Protein AF-K8W4N1-F1 (afdb_monomer)

InterPro domains:
  IPR010982 Lambda repressor-like, DNA-binding domain superfamily [G3DSA:1.10.260.40] (1-47)
  IPR031856 Bacterial antitoxin YdaS-like [PF15943] (2-41)

Structure (mmCIF, N/CA/C/O backbone):
data_AF-K8W4N1-F1
#
_entry.id   AF-K8W4N1-F1
#
loop_
_atom_site.group_PDB
_atom_site.id
_atom_site.type_symbol
_atom_site.label_atom_id
_atom_site.label_alt_id
_atom_site.label_comp_id
_atom_site.label_asym_id
_atom_site.label_entity_id
_atom_site.label_seq_id
_atom_site.pdbx_PDB_ins_code
_atom_site.Cartn_x
_atom_site.Cartn_y
_atom_site.Cartn_z
_atom_site.occupancy
_atom_site.B_iso_or_equiv
_atom_site.auth_seq_id
_atom_site.auth_comp_id
_atom_site.auth_asym_id
_atom_site.auth_atom_id
_atom_site.pdbx_PDB_model_num
ATOM 1 N N . MET A 1 1 ? 3.298 12.156 -5.049 1.00 79.12 1 MET A N 1
ATOM 2 C CA . MET A 1 1 ? 2.874 10.970 -5.831 1.00 79.12 1 MET A CA 1
ATOM 3 C C . MET A 1 1 ? 2.577 11.411 -7.253 1.00 79.12 1 MET A C 1
ATOM 5 O O . MET A 1 1 ? 2.178 12.556 -7.418 1.00 79.12 1 MET A O 1
ATOM 9 N N . SER A 1 2 ? 2.775 10.557 -8.257 1.00 92.19 2 SER A N 1
ATOM 10 C CA . SER A 1 2 ? 2.437 10.857 -9.656 1.00 92.19 2 SER A CA 1
ATOM 11 C C . SER A 1 2 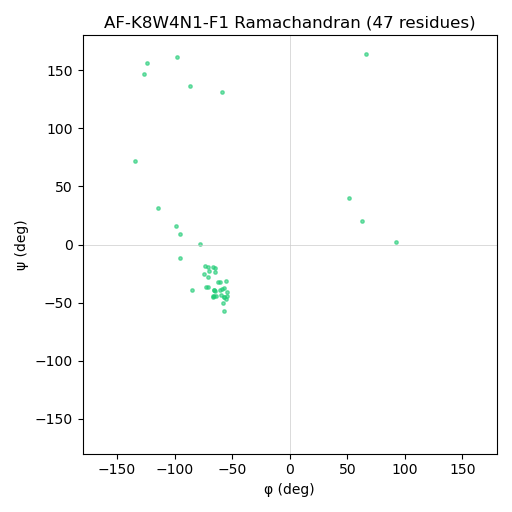? 1.489 9.796 -10.224 1.00 92.19 2 SER A C 1
ATOM 13 O O . SER A 1 2 ? 1.465 8.664 -9.739 1.00 92.19 2 SER A O 1
ATOM 15 N N . GLN A 1 3 ? 0.720 10.146 -11.259 1.00 94.69 3 GLN A N 1
ATOM 16 C CA . GLN A 1 3 ? -0.203 9.215 -11.923 1.00 94.69 3 GLN A CA 1
ATOM 17 C C . GLN A 1 3 ? 0.486 7.919 -12.404 1.00 94.69 3 GLN A C 1
ATOM 19 O O . GLN A 1 3 ? -0.071 6.843 -12.179 1.00 94.69 3 GLN A O 1
ATOM 24 N N . PRO A 1 4 ? 1.711 7.955 -12.975 1.00 96.25 4 PRO A N 1
ATOM 25 C CA . PRO A 1 4 ? 2.429 6.734 -13.340 1.00 96.25 4 PRO A CA 1
ATOM 26 C C . PRO A 1 4 ? 2.722 5.808 -12.154 1.00 96.25 4 PRO A C 1
ATOM 28 O O . PRO A 1 4 ? 2.728 4.591 -12.316 1.00 96.25 4 PRO A O 1
ATOM 31 N N . THR A 1 5 ? 2.949 6.357 -10.957 1.00 95.06 5 THR A N 1
ATOM 32 C CA . THR A 1 5 ? 3.145 5.546 -9.747 1.00 95.06 5 THR A CA 1
ATOM 33 C C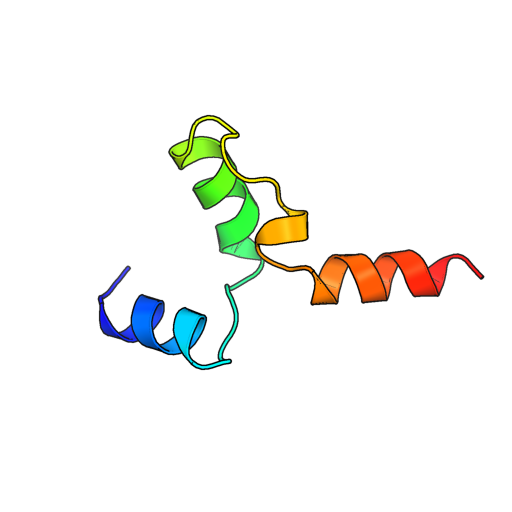 . THR A 1 5 ? 1.880 4.762 -9.408 1.00 95.06 5 THR A C 1
ATOM 35 O O . THR A 1 5 ? 1.966 3.564 -9.160 1.00 95.06 5 THR A O 1
ATOM 38 N N . VAL A 1 6 ? 0.711 5.406 -9.472 1.00 93.81 6 VAL A N 1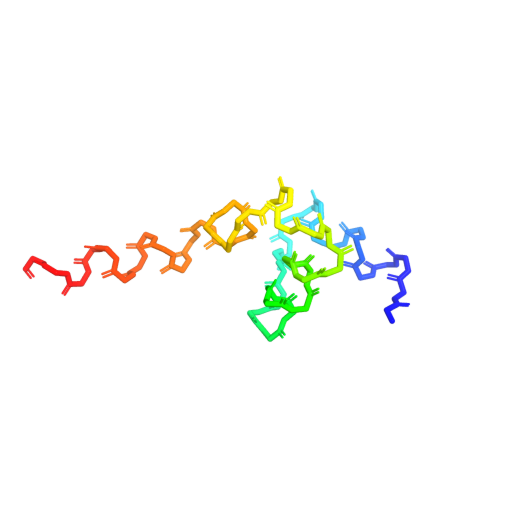
ATOM 39 C CA . VAL A 1 6 ? -0.580 4.737 -9.243 1.00 93.81 6 VAL A CA 1
ATOM 40 C C . VAL A 1 6 ? -0.853 3.688 -10.324 1.00 93.81 6 VAL A C 1
ATOM 42 O O . VAL A 1 6 ? -1.286 2.585 -10.006 1.00 93.81 6 VAL A O 1
ATOM 45 N N . TRP A 1 7 ? -0.532 3.981 -11.591 1.00 96.31 7 TRP A N 1
ATOM 46 C CA . TRP A 1 7 ? -0.661 3.005 -12.678 1.00 96.31 7 TRP A CA 1
ATOM 47 C C . TRP A 1 7 ? 0.140 1.731 -12.393 1.00 96.31 7 TRP A C 1
ATOM 49 O O . TRP A 1 7 ? -0.404 0.637 -12.519 1.00 96.31 7 TRP A O 1
ATOM 59 N N . ARG A 1 8 ? 1.390 1.851 -11.922 1.00 96.19 8 ARG A N 1
ATOM 60 C CA . ARG A 1 8 ? 2.191 0.672 -11.550 1.00 96.19 8 ARG A CA 1
ATOM 61 C C . ARG A 1 8 ? 1.540 -0.148 -10.441 1.00 96.19 8 ARG A C 1
ATOM 63 O O . ARG A 1 8 ? 1.581 -1.369 -10.524 1.00 96.19 8 ARG A O 1
ATOM 70 N N . TRP A 1 9 ? 0.931 0.483 -9.435 1.00 94.56 9 TRP A N 1
ATOM 71 C CA . TRP A 1 9 ? 0.246 -0.245 -8.356 1.00 94.56 9 TRP A CA 1
ATOM 72 C C . TRP A 1 9 ? -0.888 -1.115 -8.896 1.00 94.56 9 TRP A C 1
ATOM 74 O O . TRP A 1 9 ? -0.990 -2.280 -8.527 1.00 94.56 9 TRP A O 1
ATOM 84 N N . LEU A 1 10 ? -1.677 -0.566 -9.823 1.00 93.06 10 LEU A N 1
ATOM 85 C CA . LEU A 1 10 ? -2.800 -1.263 -10.453 1.00 93.06 10 LEU A CA 1
ATOM 86 C C . LEU A 1 10 ? -2.364 -2.375 -11.424 1.00 93.06 10 LEU A C 1
ATOM 88 O O . LEU A 1 10 ? -3.160 -3.258 -11.718 1.00 93.06 10 LEU A O 1
ATOM 92 N N . HIS A 1 11 ? -1.117 -2.350 -11.910 1.00 95.69 11 HIS A N 1
ATOM 93 C CA . HIS A 1 11 ? -0.596 -3.286 -12.920 1.00 95.69 11 HIS A CA 1
ATOM 94 C C . HIS A 1 11 ? 0.521 -4.191 -12.369 1.00 95.69 11 HIS A C 1
ATOM 96 O O . HIS A 1 11 ? 1.436 -4.574 -13.094 1.00 95.69 11 HIS A O 1
ATOM 102 N N . GLY A 1 12 ? 0.457 -4.528 -11.077 1.00 89.50 12 GLY A N 1
ATOM 103 C CA . GLY A 1 12 ? 1.308 -5.561 -10.470 1.00 89.50 12 GLY A CA 1
ATOM 104 C C . GLY A 1 12 ? 2.618 -5.070 -9.850 1.00 89.50 12 GLY A C 1
ATOM 105 O O . GLY A 1 12 ? 3.375 -5.874 -9.320 1.00 89.50 12 GLY A O 1
ATOM 106 N N . GLY A 1 13 ? 2.887 -3.763 -9.851 1.00 91.88 1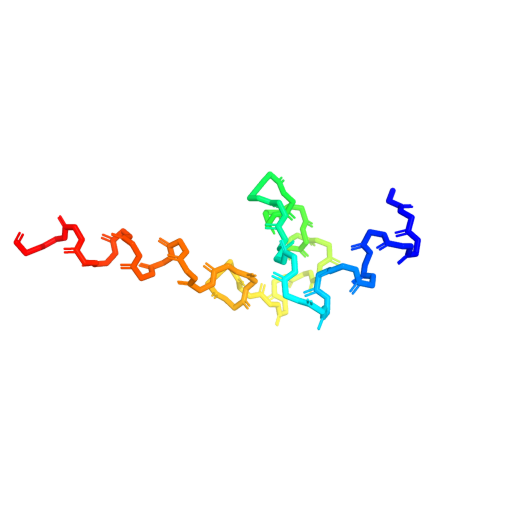3 GLY A N 1
ATOM 107 C CA . GLY A 1 13 ? 4.043 -3.191 -9.151 1.00 91.88 13 GLY A CA 1
ATOM 108 C C . GLY A 1 13 ? 3.895 -3.161 -7.626 1.00 91.88 13 GLY A C 1
ATOM 109 O O . GLY A 1 13 ? 4.896 -3.032 -6.925 1.00 91.88 13 GLY A O 1
ATOM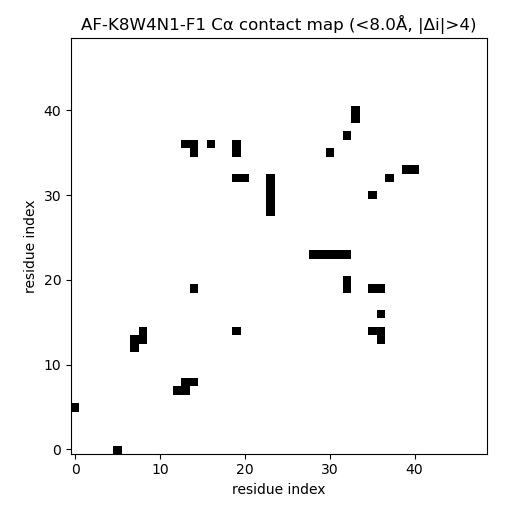 110 N N . GLY A 1 14 ? 2.662 -3.272 -7.117 1.00 92.38 14 GLY A N 1
ATOM 111 C CA . GLY A 1 14 ? 2.356 -3.212 -5.688 1.00 92.38 14 GLY A CA 1
ATOM 112 C C . GLY A 1 14 ? 2.618 -1.839 -5.058 1.00 92.38 14 GLY A C 1
ATOM 113 O O . GLY A 1 14 ? 3.289 -0.971 -5.619 1.00 92.38 14 GLY A O 1
ATOM 114 N N . VAL A 1 15 ? 2.061 -1.619 -3.868 1.00 95.56 15 VAL A N 1
ATOM 115 C CA . VAL A 1 15 ? 2.252 -0.371 -3.114 1.00 95.56 15 VAL A CA 1
ATOM 116 C C . VAL A 1 15 ? 3.520 -0.463 -2.261 1.00 95.56 15 VAL A C 1
ATOM 118 O O . VAL A 1 15 ? 3.766 -1.466 -1.594 1.00 95.56 15 VAL A O 1
ATOM 121 N N . ASP A 1 16 ? 4.338 0.590 -2.229 1.00 94.25 16 ASP A N 1
ATOM 122 C CA . ASP A 1 16 ? 5.481 0.653 -1.308 1.00 94.25 16 ASP A CA 1
ATOM 123 C C . ASP A 1 16 ? 4.993 0.538 0.148 1.00 94.25 16 ASP A C 1
ATOM 125 O O . ASP A 1 16 ? 4.077 1.253 0.559 1.00 94.25 16 ASP A O 1
ATOM 129 N N . ALA A 1 17 ? 5.611 -0.342 0.942 1.00 93.62 17 ALA A N 1
ATOM 130 C CA . ALA A 1 17 ? 5.211 -0.608 2.325 1.00 93.62 17 ALA A CA 1
ATOM 131 C C . ALA A 1 17 ? 5.169 0.667 3.191 1.00 93.62 17 ALA A C 1
ATOM 133 O O . ALA A 1 17 ? 4.321 0.801 4.074 1.00 93.62 17 ALA A O 1
ATOM 134 N N . ARG A 1 18 ? 6.028 1.652 2.893 1.00 95.38 18 ARG A N 1
ATOM 135 C CA . ARG A 1 18 ? 6.074 2.948 3.591 1.00 95.38 18 ARG A CA 1
ATOM 136 C C . ARG A 1 18 ? 4.801 3.776 3.401 1.00 95.38 18 ARG A C 1
ATOM 138 O O . ARG A 1 18 ? 4.540 4.679 4.191 1.00 95.38 18 ARG A O 1
ATOM 145 N N . LEU A 1 19 ? 4.018 3.489 2.360 1.00 96.38 19 LEU A N 1
ATOM 146 C CA . LEU A 1 19 ? 2.799 4.220 2.008 1.00 96.38 19 LEU A CA 1
ATOM 147 C C . LEU A 1 19 ? 1.528 3.589 2.566 1.00 96.38 19 LEU A C 1
ATOM 149 O O . LEU A 1 19 ? 0.495 4.254 2.576 1.00 96.38 19 LEU A O 1
ATOM 153 N N . VAL A 1 20 ? 1.607 2.366 3.093 1.00 95.94 20 VAL A N 1
ATOM 154 C CA . VAL A 1 20 ? 0.450 1.638 3.630 1.00 95.94 20 VAL A CA 1
ATOM 155 C C . VAL A 1 20 ? -0.235 2.443 4.736 1.00 95.94 20 VAL A C 1
ATOM 157 O O . VAL A 1 20 ? -1.403 2.800 4.609 1.00 95.94 20 VAL A O 1
ATOM 160 N N . MET A 1 21 ? 0.496 2.820 5.791 1.00 97.31 21 MET A N 1
ATOM 161 C CA . MET A 1 21 ? -0.098 3.574 6.903 1.00 97.31 21 MET A CA 1
ATOM 162 C C . MET A 1 21 ? -0.570 4.987 6.514 1.00 97.31 21 MET A C 1
ATOM 164 O O . MET A 1 21 ? -1.639 5.388 6.978 1.00 97.31 21 MET A O 1
ATOM 168 N N . PRO A 1 22 ? 0.153 5.754 5.670 1.00 97.56 22 PRO A N 1
ATOM 169 C CA . PRO A 1 22 ? -0.376 6.990 5.095 1.00 97.56 22 PRO A CA 1
ATOM 170 C C . PRO A 1 22 ? -1.716 6.826 4.364 1.00 97.56 22 PRO A C 1
ATOM 172 O O . PRO A 1 22 ? -2.609 7.642 4.579 1.00 97.56 22 PRO A O 1
ATOM 175 N N . ILE A 1 23 ? -1.885 5.781 3.546 1.00 96.38 23 ILE A N 1
ATOM 176 C CA . ILE A 1 23 ? -3.130 5.528 2.798 1.00 96.38 23 ILE A CA 1
ATOM 177 C C . ILE A 1 23 ? -4.283 5.183 3.749 1.00 96.38 23 ILE A C 1
ATOM 179 O O . ILE A 1 23 ? -5.364 5.757 3.632 1.00 96.38 23 ILE A O 1
ATOM 183 N N . VAL A 1 24 ? -4.052 4.311 4.733 1.00 98.12 24 VAL A N 1
ATOM 184 C CA . VAL A 1 24 ? -5.064 3.954 5.749 1.00 98.12 24 VAL A CA 1
ATOM 185 C C . VAL A 1 24 ? -5.559 5.201 6.491 1.00 98.12 24 VAL A C 1
ATOM 187 O O . VAL A 1 24 ? -6.760 5.416 6.636 1.00 98.12 24 VAL A O 1
ATOM 190 N N . LYS A 1 25 ? -4.640 6.085 6.900 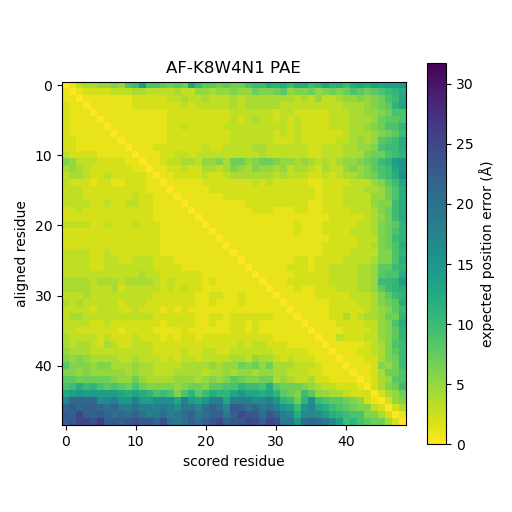1.00 98.12 25 LYS A N 1
ATOM 191 C CA . LYS A 1 25 ? -5.001 7.344 7.570 1.00 98.12 25 LYS A CA 1
ATOM 192 C C . LYS A 1 25 ? -5.754 8.299 6.643 1.00 98.12 25 LYS A C 1
ATOM 194 O O . LYS A 1 25 ? -6.762 8.862 7.051 1.00 98.12 25 LYS A O 1
ATOM 199 N N . ALA A 1 26 ? -5.292 8.463 5.403 1.00 97.75 26 ALA A N 1
ATOM 200 C CA . ALA A 1 26 ? -5.918 9.357 4.426 1.00 97.75 26 ALA A CA 1
ATOM 201 C C . ALA A 1 26 ? -7.334 8.912 4.020 1.00 97.75 26 ALA A C 1
ATOM 203 O O . ALA A 1 26 ? -8.143 9.734 3.604 1.00 97.75 26 ALA A O 1
ATOM 204 N N . THR A 1 27 ? -7.635 7.621 4.161 1.00 97.38 27 THR A N 1
ATOM 205 C CA . THR A 1 27 ? -8.949 7.032 3.872 1.00 97.38 27 THR A CA 1
ATOM 206 C C . THR A 1 27 ? -9.840 6.919 5.110 1.00 97.38 27 THR A C 1
ATOM 208 O O . THR A 1 27 ? -10.890 6.289 5.039 1.00 97.38 27 THR A O 1
ATOM 211 N N . ASN A 1 28 ? -9.452 7.511 6.248 1.00 97.94 28 ASN A N 1
ATOM 212 C CA . ASN A 1 28 ? -10.164 7.381 7.527 1.00 97.94 28 ASN A CA 1
ATOM 213 C C . ASN A 1 28 ? -10.435 5.915 7.919 1.00 97.94 28 ASN A C 1
ATOM 215 O O . ASN A 1 28 ? -11.504 5.589 8.431 1.00 97.94 28 ASN A O 1
ATOM 219 N N . ASN A 1 29 ? -9.460 5.031 7.685 1.00 96.19 29 ASN A N 1
ATOM 220 C CA . ASN A 1 29 ? -9.557 3.585 7.913 1.00 96.19 29 ASN A CA 1
ATOM 221 C C . ASN A 1 29 ? -10.626 2.863 7.069 1.00 96.19 29 ASN A C 1
ATOM 223 O O . ASN A 1 29 ? -11.025 1.758 7.426 1.00 96.19 29 ASN A O 1
ATOM 227 N N . ALA A 1 30 ? -11.078 3.444 5.951 1.00 98.19 30 ALA A N 1
ATOM 228 C CA . ALA A 1 30 ? -11.982 2.759 5.021 1.00 98.19 30 ALA A CA 1
ATOM 229 C C . ALA A 1 30 ? -11.321 1.566 4.307 1.00 98.19 30 ALA A C 1
ATOM 231 O O . ALA A 1 30 ? -12.020 0.698 3.797 1.00 98.19 30 ALA A O 1
ATOM 232 N N . VAL A 1 31 ? -9.987 1.532 4.276 1.00 96.62 31 VAL A N 1
ATOM 233 C CA . VAL A 1 31 ? -9.190 0.375 3.858 1.00 96.62 31 VAL A CA 1
ATOM 234 C C . VAL A 1 31 ? -8.182 0.030 4.944 1.00 96.62 31 VAL A C 1
ATOM 236 O O . VAL A 1 31 ? -7.656 0.910 5.636 1.00 96.62 31 VAL A O 1
ATOM 239 N N . SER A 1 32 ? -7.894 -1.254 5.088 1.00 96.56 32 SER A N 1
ATOM 240 C CA . SER A 1 32 ? -6.955 -1.791 6.066 1.00 96.56 32 SER A CA 1
ATOM 241 C C . SER A 1 32 ? -5.566 -2.064 5.457 1.00 96.56 32 SER A C 1
ATOM 243 O O . SER A 1 32 ? -5.420 -2.199 4.240 1.00 96.56 32 SER A O 1
ATOM 245 N N . PRO A 1 33 ? -4.506 -2.190 6.281 1.00 95.19 33 PRO A N 1
ATOM 246 C CA . PRO A 1 33 ? -3.159 -2.483 5.787 1.00 95.19 33 PRO A CA 1
ATOM 247 C C . PRO A 1 33 ? -3.040 -3.773 4.958 1.00 95.19 33 PRO A C 1
ATOM 249 O O . PRO A 1 33 ? -2.288 -3.802 3.984 1.00 95.19 33 PRO A O 1
ATOM 252 N N . HIS A 1 34 ? -3.769 -4.829 5.337 1.00 93.94 34 HIS A N 1
ATOM 253 C CA . HIS A 1 34 ? -3.692 -6.136 4.677 1.00 93.94 34 HIS A CA 1
ATOM 254 C C . HIS A 1 34 ? -4.402 -6.145 3.317 1.00 93.94 34 HIS A C 1
ATOM 256 O O . HIS A 1 34 ? -4.001 -6.897 2.438 1.00 93.94 34 HIS A O 1
ATOM 262 N N . GLU A 1 35 ? -5.386 -5.267 3.103 1.00 94.00 35 GLU A N 1
ATOM 263 C CA . GLU A 1 35 ? -6.003 -5.062 1.785 1.00 94.00 35 GLU A CA 1
ATOM 264 C C . GLU A 1 35 ? -5.055 -4.347 0.807 1.00 94.00 35 GLU A C 1
ATOM 266 O O . GLU A 1 35 ? -5.139 -4.550 -0.401 1.00 94.00 35 GLU A O 1
ATOM 271 N N . ILE A 1 36 ? -4.127 -3.523 1.312 1.00 95.31 36 ILE A N 1
ATOM 272 C CA . ILE A 1 36 ? -3.167 -2.773 0.483 1.00 95.31 36 ILE A CA 1
ATOM 273 C C . ILE A 1 36 ? -1.934 -3.625 0.135 1.00 95.31 36 ILE A C 1
ATOM 275 O O . ILE A 1 36 ? -1.405 -3.526 -0.974 1.00 95.31 36 ILE A O 1
ATOM 279 N N . ARG A 1 37 ? -1.442 -4.431 1.086 1.00 93.81 37 ARG A N 1
ATOM 280 C CA . ARG A 1 37 ? -0.273 -5.318 0.922 1.00 93.81 37 ARG A CA 1
ATOM 281 C C . ARG A 1 37 ? -0.547 -6.719 1.486 1.00 93.81 37 ARG A C 1
ATOM 283 O O . ARG A 1 37 ? 0.001 -7.069 2.537 1.00 93.81 37 ARG A O 1
ATOM 290 N N . PRO A 1 38 ? -1.388 -7.522 0.808 1.00 92.06 38 PRO A N 1
ATOM 291 C CA . PRO A 1 38 ? -1.706 -8.881 1.250 1.00 92.06 38 PRO A CA 1
ATOM 292 C C . PRO A 1 38 ? -0.472 -9.792 1.266 1.00 92.06 38 PRO A C 1
ATOM 294 O O . PRO A 1 38 ? -0.325 -10.607 2.168 1.00 92.06 38 PRO A O 1
ATOM 297 N N . ASP A 1 39 ? 0.476 -9.578 0.354 1.00 91.12 39 ASP A N 1
ATOM 298 C CA . ASP A 1 39 ? 1.740 -10.316 0.259 1.00 91.12 39 ASP A CA 1
ATOM 299 C C . ASP A 1 39 ? 2.598 -10.220 1.535 1.00 91.12 39 ASP A C 1
ATOM 301 O O . ASP A 1 39 ? 3.198 -11.203 1.966 1.00 91.12 39 ASP A O 1
ATOM 305 N N . LEU A 1 40 ? 2.637 -9.049 2.185 1.00 88.75 40 LEU A N 1
ATOM 306 C CA . LEU A 1 40 ? 3.343 -8.901 3.463 1.00 88.75 40 LEU A CA 1
ATOM 307 C C . LEU A 1 40 ? 2.613 -9.622 4.594 1.00 88.75 40 LEU A C 1
ATOM 309 O O . LEU A 1 40 ? 3.255 -10.173 5.488 1.00 88.75 40 LEU A O 1
ATOM 313 N N . TYR A 1 41 ? 1.280 -9.600 4.569 1.00 85.31 41 TYR A N 1
ATOM 314 C CA . TYR A 1 41 ? 0.470 -10.288 5.566 1.00 85.31 41 TYR A CA 1
ATOM 315 C C . TYR A 1 41 ? 0.649 -11.805 5.466 1.00 85.31 41 TYR A C 1
ATOM 317 O O . TYR A 1 41 ? 0.875 -12.456 6.485 1.00 85.31 41 TYR A O 1
ATOM 325 N N . GLU A 1 42 ? 0.634 -12.346 4.247 1.00 87.38 42 GLU A N 1
ATOM 326 C CA . GLU A 1 42 ? 0.922 -13.754 3.975 1.00 87.38 42 GLU A CA 1
ATOM 327 C C . GLU A 1 42 ? 2.313 -14.137 4.473 1.00 87.38 42 GLU A C 1
ATOM 329 O O . GLU A 1 42 ? 2.415 -15.064 5.270 1.00 87.38 42 GLU A O 1
ATOM 334 N N . LEU A 1 43 ? 3.356 -13.374 4.118 1.00 86.31 43 LEU A N 1
ATOM 335 C CA . LEU A 1 43 ? 4.736 -13.646 4.537 1.00 86.31 43 LEU A CA 1
ATOM 336 C C . LEU A 1 43 ? 4.880 -13.747 6.069 1.00 86.31 43 LEU A C 1
ATOM 338 O O . LEU A 1 43 ? 5.503 -14.677 6.597 1.00 86.31 43 LEU A O 1
ATOM 342 N N . ILE A 1 44 ? 4.293 -12.794 6.798 1.00 84.94 44 ILE A N 1
ATOM 343 C CA . ILE A 1 44 ? 4.354 -12.753 8.267 1.00 84.94 44 ILE A CA 1
ATOM 344 C C . ILE A 1 44 ? 3.471 -13.852 8.879 1.00 84.94 44 ILE A C 1
ATOM 346 O O . ILE A 1 44 ? 3.855 -14.457 9.881 1.00 84.94 44 ILE A O 1
ATOM 350 N N . GLY A 1 45 ? 2.315 -14.139 8.276 1.0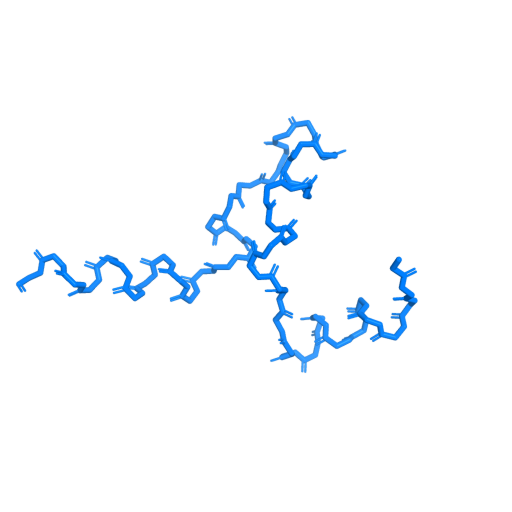0 75.06 45 GLY A N 1
ATOM 351 C CA . GLY A 1 45 ? 1.411 -15.212 8.690 1.00 75.06 45 GLY A CA 1
ATOM 352 C C . GLY A 1 45 ? 2.013 -16.608 8.508 1.00 75.06 45 GLY A C 1
ATOM 353 O O . GLY A 1 45 ? 1.884 -17.445 9.400 1.00 75.06 45 GLY A O 1
ATOM 354 N N . THR A 1 46 ? 2.743 -16.844 7.414 1.00 62.00 46 THR A N 1
ATOM 355 C CA . THR A 1 46 ? 3.468 -18.101 7.156 1.00 62.00 46 THR A CA 1
ATOM 356 C C . THR A 1 46 ? 4.674 -18.302 8.064 1.00 62.00 46 THR A C 1
ATOM 358 O O . THR A 1 46 ? 5.074 -19.435 8.294 1.00 62.00 46 THR A O 1
ATOM 361 N N . SER A 1 47 ? 5.233 -17.229 8.631 1.00 57.94 47 SER A N 1
ATOM 362 C CA . SER A 1 47 ? 6.388 -17.306 9.540 1.00 57.94 47 SER A CA 1
ATOM 363 C C . SER A 1 47 ? 6.027 -17.752 10.969 1.00 57.94 47 SER A C 1
ATOM 365 O O . SER A 1 47 ? 6.903 -17.803 11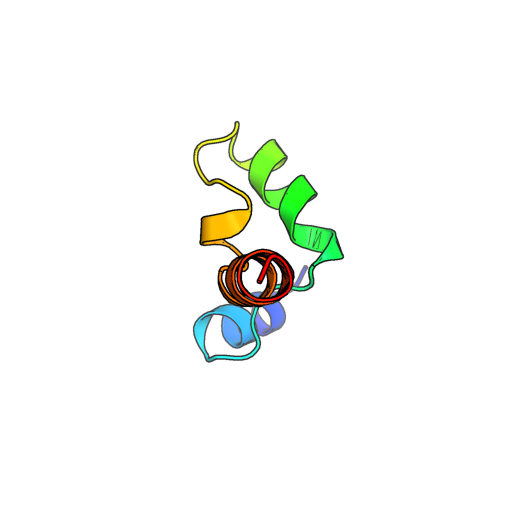.828 1.00 57.94 47 SER A O 1
ATOM 367 N N . LYS A 1 48 ? 4.745 -18.031 11.257 1.00 56.09 48 LYS A N 1
ATOM 368 C CA . LYS A 1 48 ? 4.261 -18.490 12.574 1.00 56.09 48 LYS A CA 1
ATOM 369 C C . LYS A 1 48 ? 4.045 -20.011 12.684 1.00 56.09 48 LYS A C 1
ATOM 371 O O . LYS A 1 48 ? 3.370 -20.434 13.622 1.00 56.09 48 LYS A O 1
ATOM 376 N N . GLN A 1 49 ? 4.590 -20.810 11.766 1.00 50.12 49 GLN A N 1
ATOM 377 C CA . GLN A 1 49 ? 4.601 -22.278 11.859 1.00 50.12 49 GLN A CA 1
ATOM 378 C C . GLN A 1 49 ? 5.981 -22.807 12.233 1.00 50.12 49 GLN A C 1
ATOM 380 O O . GLN A 1 49 ? 6.977 -22.265 11.705 1.00 50.12 49 GLN A O 1
#

Solvent-accessible surface area (backbone atoms only — not comparable to full-atom values): 3068 Å² total; per-residue (Å²): 141,54,71,70,60,56,52,36,36,80,70,75,66,51,65,61,77,86,48,40,65,59,50,25,60,76,49,75,60,77,48,56,63,53,80,66,41,47,69,60,48,50,56,60,60,62,68,74,114

Sequence (49 aa):
MSQPTVWRWLHGGGVDARLVMPIVKATNNAVSPHEIRPDLYELIGTSKQ

Secondary structure (DSSP, 8-state):
--HHHHHHIIIII---HHHHHHHHHHTTTSS-HHHH-HHHHHHHHHTT-

pLDDT: mean 90.39, std 11.19, range [50.12, 98.19]

Organism: NCBI:txid1141660

Mean predicted aligned error: 4.32 Å

Foldseek 3Di:
DDPVLVVCCVVPVADDLVCLVVVCVVVVNPDHSCNRPVVVVVVVVVVPD

Nearest PDB structures (foldseek):
  3bd1-assembly1_A-1  TM=8.772E-01  e=1.136E-01  Xylella fastidiosa subsp. sandyi Ann-1
  2da3-assembly1_A  TM=3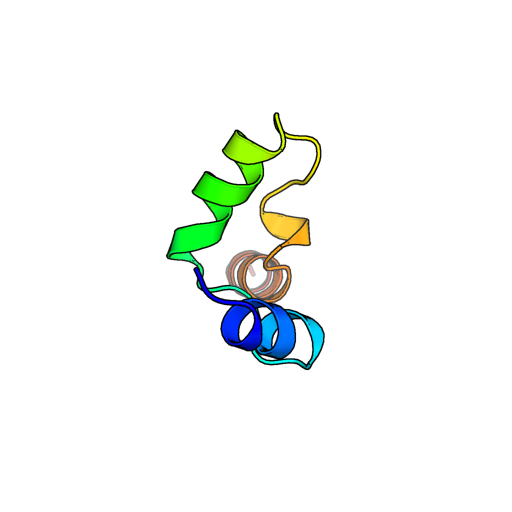.747E-01  e=7.009E+00  Homo sapiens
  2h1k-assembly2_B  TM=3.908E-01  e=9.269E+00  Mesocricetus auratus

Radius of gyration: 12.07 Å; Cα contacts (8 Å, |Δi|>4): 23; chains: 1; bounding box: 18×33×26 Å